Protein AF-A0A1Z1WN43-F1 (afdb_monomer_lite)

Radius of gyration: 13.74 Å; chains: 1; bounding box: 23×36×41 Å

Secondary structure (DSSP, 8-state):
--PPPEEEEEEEE-HHHHHHHHHHHHHHHHH--SHHHHHHHHHHHHHHHHHHHT-EEETTEEEEEEEEEHHHHHHHHHHHHHHHTTS-HHHHHHHHHHHHHHHHT-EE----

Foldseek 3Di:
DDDFWKKKQKFWAAPVLLVLLLVLLVVVLVVDDDPVSNVLSVLQNVQSVVQVVVWDDDPNTIIGIGIGGPVSLVVSLVSSLVSLVVDDPVSSVRSNVRSVVSVVPMDTDDDD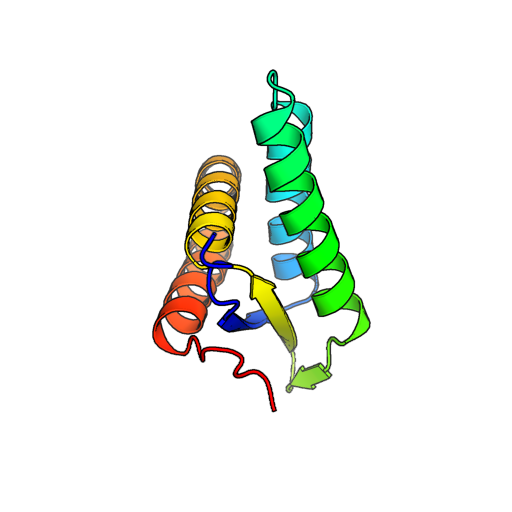

pLDDT: mean 89.15, std 9.6, range [42.22, 96.38]

Structure (mmCIF, N/CA/C/O backbone):
data_AF-A0A1Z1WN43-F1
#
_entry.id   AF-A0A1Z1WN43-F1
#
loop_
_atom_site.group_PDB
_atom_site.id
_atom_site.type_symbol
_atom_site.label_atom_id
_atom_site.label_alt_id
_atom_site.label_comp_id
_atom_site.label_asym_id
_atom_site.label_entity_id
_atom_site.label_seq_id
_atom_site.pdbx_PDB_ins_code
_atom_site.Cartn_x
_atom_site.Cartn_y
_atom_site.Cartn_z
_atom_site.occupancy
_atom_site.B_iso_or_equiv
_atom_site.auth_seq_id
_atom_site.auth_comp_id
_atom_site.auth_asym_id
_atom_site.auth_atom_id
_atom_site.pdbx_PDB_model_num
ATOM 1 N N . MET A 1 1 ? 14.181 2.966 -24.833 1.00 42.22 1 MET A N 1
ATOM 2 C CA . MET A 1 1 ? 13.367 3.334 -23.657 1.00 42.22 1 MET A CA 1
ATOM 3 C C . MET A 1 1 ? 13.369 2.120 -22.752 1.00 42.22 1 MET A C 1
ATOM 5 O O . MET A 1 1 ? 12.883 1.090 -23.187 1.00 42.22 1 MET A O 1
ATOM 9 N N . THR A 1 2 ? 14.018 2.183 -21.593 1.00 49.53 2 THR A N 1
ATOM 10 C CA . THR A 1 2 ? 14.089 1.041 -20.669 1.00 49.53 2 THR A CA 1
ATOM 11 C C . THR A 1 2 ? 12.805 1.033 -19.846 1.00 49.53 2 THR A C 1
ATOM 13 O O . THR A 1 2 ? 12.568 1.982 -19.100 1.00 49.53 2 THR A O 1
ATOM 16 N N . THR A 1 3 ? 11.949 0.027 -20.026 1.00 65.19 3 THR A N 1
ATOM 17 C CA . THR A 1 3 ? 10.799 -0.204 -19.141 1.00 65.19 3 THR A CA 1
ATOM 18 C C . THR A 1 3 ? 11.344 -0.403 -17.729 1.00 65.19 3 THR A C 1
ATOM 20 O O . THR A 1 3 ? 12.273 -1.189 -17.537 1.00 65.19 3 THR A O 1
ATOM 23 N N . ALA A 1 4 ? 10.858 0.367 -16.756 1.00 75.00 4 ALA A N 1
ATOM 24 C CA . ALA A 1 4 ? 11.282 0.184 -15.374 1.00 75.00 4 ALA A CA 1
ATOM 25 C C . ALA A 1 4 ? 10.825 -1.201 -14.893 1.00 75.00 4 ALA A C 1
ATOM 27 O O . ALA A 1 4 ? 9.702 -1.613 -15.178 1.00 75.00 4 ALA A O 1
ATOM 28 N N . ALA A 1 5 ? 11.706 -1.919 -14.196 1.00 85.50 5 ALA A N 1
ATOM 29 C CA . ALA A 1 5 ? 11.396 -3.251 -13.694 1.00 85.50 5 ALA A CA 1
ATOM 30 C C . ALA A 1 5 ? 10.240 -3.186 -12.685 1.00 85.50 5 ALA A C 1
ATOM 32 O O . ALA A 1 5 ? 10.220 -2.330 -11.793 1.00 85.50 5 ALA A O 1
ATOM 33 N N . VAL A 1 6 ? 9.279 -4.096 -12.832 1.00 91.50 6 VAL A N 1
ATOM 34 C CA . VAL A 1 6 ? 8.185 -4.284 -11.876 1.00 91.50 6 VAL A CA 1
ATOM 35 C C . VAL A 1 6 ? 8.662 -5.234 -10.786 1.00 91.50 6 VAL A C 1
ATOM 37 O O . VAL A 1 6 ? 9.318 -6.232 -11.066 1.00 91.50 6 VAL A O 1
ATOM 40 N N . HIS A 1 7 ? 8.326 -4.934 -9.539 1.00 93.44 7 HIS A N 1
ATOM 41 C CA . HIS A 1 7 ? 8.621 -5.764 -8.379 1.00 93.44 7 HIS A CA 1
ATOM 42 C C . HIS A 1 7 ? 7.326 -6.246 -7.727 1.00 93.44 7 HIS A C 1
ATOM 44 O O . HIS A 1 7 ? 6.283 -5.592 -7.814 1.00 93.44 7 HIS A O 1
ATOM 50 N N . ARG A 1 8 ? 7.418 -7.395 -7.059 1.00 94.44 8 ARG A N 1
ATOM 51 C CA . ARG A 1 8 ? 6.383 -7.979 -6.207 1.00 94.44 8 ARG A CA 1
ATOM 52 C C . ARG A 1 8 ? 6.660 -7.558 -4.771 1.00 94.44 8 ARG A C 1
ATOM 54 O O . ARG A 1 8 ? 7.740 -7.850 -4.262 1.00 94.44 8 ARG A O 1
ATOM 61 N N . TYR A 1 9 ? 5.689 -6.916 -4.137 1.00 95.62 9 TYR A N 1
ATOM 62 C CA . TYR A 1 9 ? 5.744 -6.487 -2.742 1.00 95.62 9 TYR A CA 1
ATOM 63 C C . TYR A 1 9 ? 4.666 -7.244 -1.952 1.00 95.62 9 TYR A C 1
ATOM 65 O O . TYR A 1 9 ? 3.498 -6.848 -2.011 1.00 95.62 9 TYR A O 1
ATOM 73 N N . PRO A 1 10 ? 5.011 -8.359 -1.282 1.00 95.31 10 PRO A N 1
ATOM 74 C CA . PRO A 1 10 ? 4.067 -9.080 -0.437 1.00 95.31 10 PRO A CA 1
ATOM 75 C C . PRO A 1 10 ? 3.805 -8.289 0.850 1.00 95.31 10 PRO A C 1
ATOM 77 O O . PRO A 1 10 ? 4.743 -7.871 1.521 1.00 95.31 10 PRO A O 1
ATOM 80 N N . MET A 1 11 ? 2.536 -8.087 1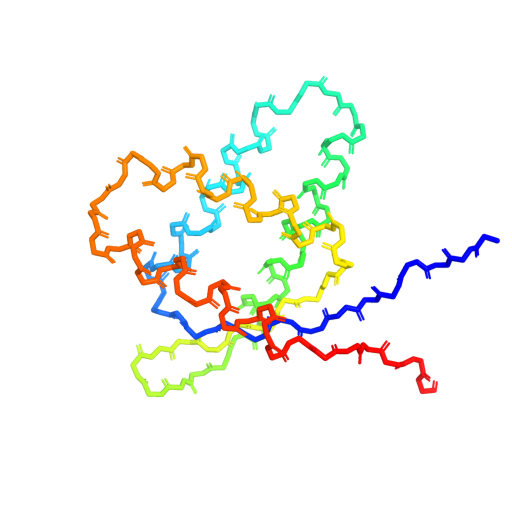.187 1.00 94.94 11 MET A N 1
ATOM 81 C CA . MET A 1 11 ? 2.087 -7.437 2.417 1.00 94.94 11 MET A CA 1
ATOM 82 C C . MET A 1 11 ? 1.107 -8.345 3.148 1.00 94.94 11 MET A C 1
ATOM 84 O O . MET A 1 11 ? 0.177 -8.853 2.522 1.00 94.94 11 MET A O 1
ATOM 88 N N . PHE A 1 12 ? 1.287 -8.499 4.456 1.00 95.06 12 PHE A N 1
ATOM 89 C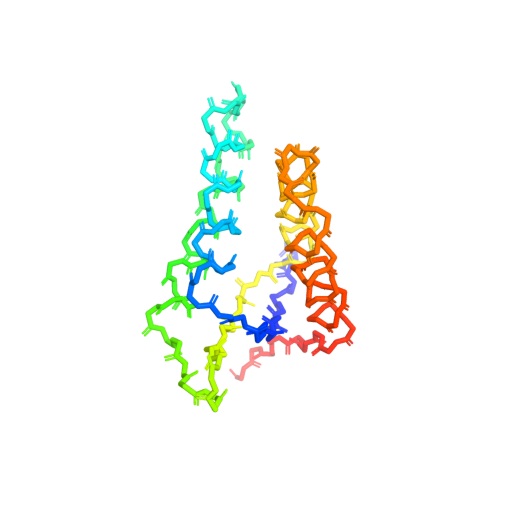 CA . PHE A 1 12 ? 0.393 -9.269 5.313 1.00 95.06 12 PHE A CA 1
ATOM 90 C C . PHE A 1 12 ? -0.353 -8.274 6.188 1.00 95.06 12 PHE A C 1
ATOM 92 O O . PHE A 1 12 ? 0.243 -7.572 6.997 1.00 95.06 12 PHE A O 1
ATOM 99 N N . LEU A 1 13 ? -1.642 -8.090 5.914 1.00 94.75 13 LEU A N 1
ATOM 100 C CA . LEU A 1 13 ? -2.455 -7.112 6.626 1.00 94.75 13 LEU A CA 1
ATOM 101 C C . LEU A 1 13 ? -3.841 -7.681 6.899 1.00 94.75 13 LEU A C 1
ATOM 103 O O . LEU A 1 13 ? -4.467 -8.290 6.030 1.00 94.75 13 LEU A O 1
ATOM 107 N N . ALA A 1 14 ? -4.379 -7.374 8.075 1.00 94.81 14 ALA A N 1
ATOM 108 C CA . ALA A 1 14 ? -5.812 -7.486 8.312 1.00 94.81 14 ALA A CA 1
ATOM 109 C C . ALA A 1 14 ? -6.602 -6.617 7.311 1.00 94.81 14 ALA A C 1
ATOM 111 O O . ALA A 1 14 ? -6.146 -5.546 6.894 1.00 94.81 14 ALA A O 1
ATOM 112 N N . GLU A 1 15 ? -7.823 -7.035 6.969 1.00 93.12 15 GLU A N 1
ATOM 113 C CA . GLU A 1 15 ? -8.707 -6.298 6.049 1.00 93.12 15 GLU A CA 1
ATOM 114 C C . GLU A 1 15 ? -8.909 -4.828 6.453 1.00 93.12 15 GLU A C 1
ATOM 116 O O . GLU A 1 15 ? -8.938 -3.945 5.594 1.00 93.12 15 GLU A O 1
ATOM 121 N N . GLU A 1 16 ? -8.996 -4.541 7.757 1.00 93.00 16 GLU A N 1
ATOM 122 C CA . GLU A 1 16 ? -9.120 -3.170 8.268 1.00 93.00 16 GLU A CA 1
ATOM 123 C C . GLU A 1 16 ? -7.877 -2.325 7.947 1.00 93.00 16 GLU A C 1
ATOM 125 O O . GLU A 1 16 ? -7.991 -1.209 7.430 1.00 93.00 16 GLU A O 1
ATOM 130 N N . ASP A 1 17 ? -6.685 -2.860 8.217 1.00 93.25 17 ASP A N 1
ATOM 131 C CA . ASP A 1 17 ? -5.425 -2.155 7.984 1.00 93.25 17 ASP A CA 1
ATOM 132 C C . ASP A 1 17 ? -5.188 -1.966 6.468 1.00 93.25 17 ASP A C 1
ATOM 134 O O . ASP A 1 17 ? -4.732 -0.901 6.035 1.00 93.25 17 ASP A O 1
ATOM 138 N N . TRP A 1 18 ? -5.610 -2.931 5.640 1.00 94.12 18 TRP A N 1
ATOM 139 C CA . TRP A 1 18 ? -5.635 -2.803 4.179 1.00 94.12 18 TRP A CA 1
ATOM 140 C C . TRP A 1 18 ? -6.602 -1.717 3.688 1.00 94.12 18 TRP A C 1
ATOM 142 O O . TRP A 1 18 ? -6.254 -0.908 2.820 1.00 94.12 18 TRP A O 1
ATOM 152 N N . ALA A 1 19 ? -7.807 -1.639 4.257 1.00 92.75 19 ALA A N 1
ATOM 153 C CA . ALA A 1 19 ? -8.773 -0.600 3.912 1.00 92.75 19 ALA A CA 1
ATOM 154 C C . ALA A 1 19 ? -8.221 0.802 4.223 1.00 92.75 19 ALA A C 1
ATOM 156 O O . ALA A 1 19 ? -8.321 1.708 3.389 1.00 92.75 19 ALA A O 1
ATOM 157 N N . VAL A 1 20 ? -7.565 0.972 5.377 1.00 91.75 20 VAL A N 1
ATOM 158 C CA . VAL A 1 20 ? -6.886 2.225 5.751 1.00 91.75 20 VAL A CA 1
ATOM 159 C C . VAL A 1 20 ? -5.759 2.559 4.773 1.00 91.75 20 VAL A C 1
ATOM 161 O O . VAL A 1 20 ? -5.624 3.713 4.347 1.00 91.75 20 VAL A O 1
ATOM 164 N N . PHE A 1 21 ? -4.969 1.559 4.382 1.00 92.06 21 PHE A N 1
ATOM 165 C CA . PHE A 1 21 ? -3.891 1.708 3.411 1.00 92.06 21 PHE A CA 1
ATOM 166 C C . PHE A 1 21 ? -4.408 2.196 2.045 1.00 92.06 21 PHE A C 1
ATOM 168 O O . PHE A 1 21 ? -3.896 3.179 1.501 1.00 92.06 21 PHE A O 1
ATOM 175 N N . ARG A 1 22 ? -5.491 1.601 1.526 1.00 93.56 22 ARG A N 1
ATOM 176 C CA . ARG A 1 22 ? -6.136 2.039 0.275 1.00 93.56 22 ARG A CA 1
ATOM 177 C C . ARG A 1 22 ? -6.762 3.427 0.380 1.00 93.56 22 ARG A C 1
ATOM 179 O O . ARG A 1 22 ? -6.615 4.247 -0.530 1.00 93.56 22 ARG A O 1
ATOM 186 N N . GLU A 1 23 ? -7.429 3.728 1.494 1.00 91.94 23 GLU A N 1
ATOM 187 C CA . GLU A 1 23 ? -8.032 5.044 1.727 1.00 91.94 23 GLU A CA 1
ATOM 188 C C . GLU A 1 23 ? -6.972 6.153 1.669 1.00 91.94 23 GLU A C 1
ATOM 190 O O . GLU A 1 23 ? -7.212 7.236 1.118 1.00 91.94 23 GLU A O 1
ATOM 195 N N . ALA A 1 24 ? -5.772 5.878 2.186 1.00 90.19 24 ALA A N 1
ATOM 196 C CA . ALA A 1 24 ? -4.680 6.833 2.171 1.00 90.19 24 ALA A CA 1
ATOM 197 C C . ALA A 1 24 ? -4.255 7.225 0.744 1.00 90.19 24 ALA A C 1
ATOM 199 O O . ALA A 1 24 ? -4.072 8.416 0.454 1.00 90.19 24 ALA A O 1
ATOM 200 N N . VAL A 1 25 ? -4.176 6.244 -0.159 1.00 90.81 25 VAL A N 1
ATOM 201 C CA . VAL A 1 25 ? -3.867 6.454 -1.581 1.00 90.81 25 VAL A CA 1
ATOM 202 C C . VAL A 1 25 ? -4.997 7.205 -2.281 1.00 90.81 25 VAL A C 1
ATOM 204 O O . VAL A 1 25 ? -4.744 8.219 -2.937 1.00 90.81 25 VAL A O 1
ATOM 207 N N . ALA A 1 26 ? -6.255 6.818 -2.055 1.00 90.81 26 ALA A N 1
ATOM 208 C CA . ALA A 1 26 ? -7.414 7.522 -2.610 1.00 90.81 26 ALA A CA 1
ATOM 209 C C . ALA A 1 26 ? -7.478 8.994 -2.154 1.00 90.81 26 ALA A C 1
ATOM 211 O O . ALA A 1 26 ? -7.871 9.895 -2.903 1.00 90.81 26 ALA A O 1
ATOM 212 N N . ALA A 1 27 ? -7.071 9.280 -0.917 1.00 90.19 27 ALA A N 1
ATOM 213 C CA . ALA A 1 27 ? -6.987 10.641 -0.409 1.00 90.19 27 ALA A CA 1
ATOM 214 C C . ALA A 1 27 ? -5.805 11.431 -1.009 1.00 90.19 27 ALA A C 1
ATOM 216 O O . ALA A 1 27 ? -5.895 12.657 -1.123 1.00 90.19 27 ALA A O 1
ATOM 217 N N . ALA A 1 28 ? -4.714 10.768 -1.408 1.00 87.81 28 ALA A N 1
ATOM 218 C CA . ALA A 1 28 ? -3.638 11.390 -2.179 1.00 87.81 28 ALA A CA 1
ATOM 219 C C . ALA A 1 28 ? -4.079 11.695 -3.620 1.00 87.81 28 ALA A C 1
ATOM 221 O O . ALA A 1 28 ? -3.832 12.805 -4.096 1.00 87.81 28 ALA A O 1
ATOM 222 N N . TYR A 1 29 ? -4.821 10.783 -4.258 1.00 87.50 29 TYR A N 1
ATOM 223 C CA . TYR A 1 29 ? -5.415 10.983 -5.585 1.00 87.50 29 TYR A CA 1
ATOM 224 C C . TYR A 1 29 ? -6.293 12.232 -5.637 1.00 87.50 29 TYR A C 1
ATOM 226 O O . TYR A 1 29 ? -6.081 13.121 -6.461 1.00 87.50 29 TYR A O 1
ATOM 234 N N . ARG A 1 30 ? -7.200 12.384 -4.664 1.00 87.75 30 ARG A N 1
ATOM 235 C CA . ARG A 1 30 ? -8.069 13.569 -4.546 1.00 87.75 30 ARG A CA 1
ATOM 236 C C . ARG A 1 30 ? -7.302 14.891 -4.423 1.00 87.75 30 ARG A C 1
ATOM 238 O O . ARG A 1 30 ? -7.838 15.942 -4.764 1.00 87.75 30 ARG A O 1
ATOM 245 N N . ARG A 1 31 ? -6.059 14.867 -3.930 1.00 86.62 31 ARG A N 1
ATOM 246 C CA . ARG A 1 31 ? -5.202 16.059 -3.787 1.00 86.62 31 ARG A CA 1
ATOM 247 C C . ARG A 1 31 ? -4.271 16.281 -4.982 1.00 86.62 31 ARG A C 1
ATOM 249 O O . ARG A 1 31 ? -3.635 17.334 -5.045 1.00 86.62 31 ARG A O 1
ATOM 256 N N . ALA A 1 32 ? -4.179 15.334 -5.914 1.00 88.12 32 ALA A N 1
ATOM 257 C CA . ALA A 1 32 ? -3.312 15.431 -7.078 1.00 88.12 32 ALA A CA 1
ATOM 258 C C . ALA A 1 32 ? -3.804 16.520 -8.048 1.00 88.12 32 ALA A C 1
ATOM 260 O O . ALA A 1 32 ? -4.920 16.472 -8.578 1.00 88.12 32 ALA A O 1
ATOM 261 N N . ARG A 1 33 ? -2.948 17.524 -8.277 1.00 88.38 33 ARG A N 1
ATOM 262 C CA . ARG A 1 33 ? -3.258 18.696 -9.115 1.00 88.38 33 ARG A CA 1
ATOM 263 C C . ARG A 1 33 ? -2.742 18.589 -10.547 1.00 88.38 33 ARG A C 1
ATOM 265 O O . ARG A 1 33 ? -3.255 19.283 -11.413 1.00 88.38 33 ARG A O 1
ATOM 272 N N . SER A 1 34 ? -1.738 17.753 -10.792 1.00 91.69 34 SER A N 1
ATOM 273 C CA . SER A 1 34 ? -1.123 17.583 -12.107 1.00 91.69 34 SER A CA 1
ATOM 274 C C . SER A 1 34 ? -1.511 16.237 -12.718 1.00 91.69 34 SER A C 1
ATOM 276 O O . SER A 1 34 ? -1.650 15.241 -12.004 1.00 91.69 34 SER A O 1
ATOM 278 N N . GLN A 1 35 ? -1.652 16.208 -14.046 1.00 87.81 35 GLN A N 1
ATOM 279 C CA . GLN A 1 35 ? -1.978 14.986 -14.783 1.00 87.81 35 GLN A CA 1
ATOM 280 C C . GLN A 1 35 ? -0.958 13.857 -14.543 1.00 87.81 35 GLN A C 1
ATOM 282 O O . GLN A 1 35 ? -1.385 12.773 -14.163 1.00 87.81 35 GLN A O 1
ATOM 287 N N . PRO A 1 36 ? 0.371 14.098 -14.576 1.00 87.50 36 PRO A N 1
ATOM 288 C CA . PRO A 1 36 ? 1.346 13.031 -14.332 1.00 87.50 36 PRO A CA 1
ATOM 289 C C . PRO A 1 36 ? 1.251 12.412 -12.932 1.00 87.50 36 PRO A C 1
ATOM 291 O O . PRO A 1 36 ? 1.546 11.234 -12.745 1.00 87.50 36 PRO A O 1
ATOM 294 N N . THR A 1 37 ? 0.858 13.197 -11.922 1.00 87.75 37 THR A N 1
ATOM 295 C CA . THR A 1 37 ? 0.652 12.673 -10.566 1.00 87.75 37 THR A CA 1
ATOM 296 C C . THR A 1 37 ? -0.623 11.842 -10.482 1.00 87.75 37 THR A C 1
ATOM 298 O O . THR A 1 37 ? -0.620 10.833 -9.783 1.00 87.75 37 THR A O 1
ATOM 301 N N . ARG A 1 38 ? -1.685 12.226 -11.201 1.00 89.25 38 ARG A N 1
ATOM 302 C CA . ARG A 1 38 ? -2.908 11.419 -11.304 1.00 89.25 38 ARG A CA 1
ATOM 303 C C . ARG A 1 38 ? -2.628 10.092 -11.994 1.00 89.25 38 ARG A C 1
ATOM 305 O O . ARG A 1 38 ? -2.895 9.069 -11.388 1.00 89.25 38 ARG A O 1
ATOM 312 N N . ASP A 1 39 ? -1.959 10.104 -13.145 1.00 89.81 39 ASP A N 1
ATOM 313 C CA . ASP A 1 39 ? -1.617 8.881 -13.886 1.00 89.81 39 ASP A CA 1
ATOM 314 C C . ASP A 1 39 ? -0.729 7.928 -13.063 1.00 89.81 39 ASP A C 1
ATOM 316 O O . ASP A 1 39 ? -0.840 6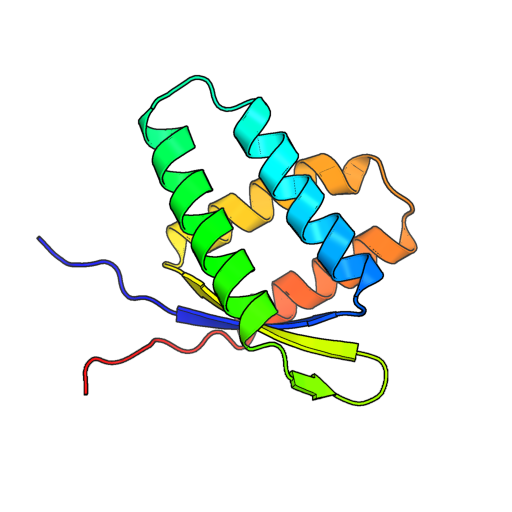.706 -13.146 1.00 89.81 39 ASP A O 1
ATOM 320 N N . ALA A 1 40 ? 0.186 8.473 -12.252 1.00 88.50 40 ALA A N 1
ATOM 321 C CA . ALA A 1 40 ? 0.995 7.668 -11.338 1.00 88.50 40 ALA A CA 1
ATOM 322 C C . ALA A 1 40 ? 0.152 7.035 -10.220 1.00 88.50 40 ALA A C 1
ATOM 324 O O . ALA A 1 40 ? 0.374 5.879 -9.873 1.00 88.50 40 ALA A O 1
ATOM 325 N N . LEU A 1 41 ? -0.802 7.780 -9.658 1.00 90.31 41 LEU A N 1
ATOM 326 C CA . LEU A 1 41 ? -1.677 7.290 -8.595 1.00 90.31 41 LEU A CA 1
ATOM 327 C C . LEU A 1 41 ? -2.759 6.337 -9.121 1.00 90.31 41 LEU A C 1
ATOM 329 O O . LEU A 1 41 ? -3.099 5.405 -8.406 1.00 90.31 41 LEU A O 1
ATOM 333 N N . ASP A 1 42 ? -3.227 6.502 -10.360 1.00 91.25 42 ASP A N 1
ATOM 334 C CA . ASP A 1 42 ? -4.135 5.556 -11.022 1.00 91.25 42 ASP A CA 1
ATOM 335 C C . ASP A 1 42 ? -3.456 4.197 -11.221 1.00 91.25 42 ASP A C 1
ATOM 337 O O . ASP A 1 42 ? -4.041 3.163 -10.913 1.00 91.25 42 ASP A O 1
ATOM 341 N N . ARG A 1 43 ? -2.187 4.179 -11.654 1.00 91.25 43 ARG A N 1
ATOM 342 C CA . ARG A 1 43 ? -1.404 2.931 -11.739 1.00 91.25 43 ARG A CA 1
ATOM 343 C C . ARG A 1 43 ? -1.243 2.254 -10.379 1.00 91.25 43 ARG A C 1
ATOM 345 O O . ARG A 1 43 ? -1.329 1.034 -10.284 1.00 91.25 43 ARG A O 1
ATOM 352 N N . ILE A 1 44 ? -1.029 3.045 -9.329 1.00 94.00 44 ILE A N 1
ATOM 353 C CA . ILE A 1 44 ? -0.969 2.536 -7.957 1.00 94.00 44 ILE A CA 1
ATOM 354 C C . ILE A 1 44 ? -2.325 1.944 -7.552 1.00 94.00 44 ILE A C 1
ATOM 356 O O . ILE A 1 44 ? -2.363 0.817 -7.075 1.00 94.00 44 ILE A O 1
ATOM 360 N N . ASP A 1 45 ? -3.435 2.653 -7.764 1.00 93.38 45 ASP A N 1
ATOM 361 C CA . ASP A 1 45 ? -4.771 2.171 -7.392 1.00 93.38 45 ASP A CA 1
ATOM 362 C C . ASP A 1 45 ? -5.178 0.898 -8.153 1.00 93.38 45 ASP A C 1
ATOM 364 O O . ASP A 1 45 ? -5.748 -0.023 -7.563 1.00 93.38 45 ASP A O 1
ATOM 368 N N . GLN A 1 46 ? -4.807 0.792 -9.432 1.00 93.12 46 GLN A N 1
ATOM 369 C CA . GLN A 1 46 ? -4.968 -0.434 -10.216 1.00 93.12 46 GLN A CA 1
ATOM 370 C C . GLN A 1 46 ? -4.180 -1.600 -9.608 1.00 93.12 46 GLN A C 1
ATOM 372 O O . GLN A 1 46 ? -4.744 -2.678 -9.426 1.00 93.12 46 GLN A O 1
ATOM 377 N N . ALA A 1 47 ? -2.915 -1.385 -9.230 1.00 94.50 47 ALA A N 1
ATOM 378 C CA . ALA A 1 47 ? -2.099 -2.418 -8.589 1.00 94.50 47 ALA A CA 1
ATOM 379 C C . ALA A 1 47 ? -2.675 -2.862 -7.234 1.00 94.50 47 ALA A C 1
ATOM 381 O O . ALA A 1 47 ? -2.666 -4.051 -6.926 1.00 94.50 47 ALA A O 1
ATOM 382 N N . LEU A 1 48 ? -3.221 -1.931 -6.443 1.00 95.06 48 LEU A N 1
ATOM 383 C CA . LEU A 1 48 ? -3.901 -2.255 -5.184 1.00 95.06 48 LEU A CA 1
ATOM 384 C C . LEU A 1 48 ? -5.206 -3.012 -5.409 1.00 95.06 48 LEU A C 1
ATOM 386 O O . LEU A 1 48 ? -5.529 -3.924 -4.656 1.00 95.06 48 LEU A O 1
ATOM 390 N N . THR A 1 49 ? -5.963 -2.649 -6.440 1.00 94.69 49 THR A N 1
ATOM 391 C CA . THR A 1 49 ? -7.196 -3.358 -6.792 1.00 94.69 49 THR A CA 1
ATOM 392 C C . THR A 1 49 ? -6.895 -4.785 -7.247 1.00 94.69 49 THR A C 1
ATOM 394 O O . THR A 1 49 ? -7.579 -5.701 -6.803 1.00 94.69 49 THR A O 1
ATOM 397 N N . GLY A 1 50 ? -5.843 -4.984 -8.049 1.00 94.50 50 GLY A N 1
ATOM 398 C CA . GLY A 1 50 ? -5.359 -6.318 -8.417 1.00 94.50 50 GLY A CA 1
ATOM 399 C C . GLY A 1 50 ? -4.923 -7.128 -7.196 1.00 94.50 50 GLY A C 1
ATOM 400 O O . GLY A 1 50 ? -5.438 -8.214 -6.969 1.00 94.50 50 GLY A O 1
ATOM 401 N N . ALA A 1 51 ? -4.079 -6.552 -6.334 1.00 95.25 51 ALA A N 1
ATOM 402 C CA . ALA A 1 51 ? -3.620 -7.216 -5.113 1.00 95.25 51 ALA A CA 1
ATOM 403 C C . ALA A 1 51 ? -4.770 -7.627 -4.176 1.00 95.25 51 ALA A C 1
ATOM 405 O O . ALA A 1 51 ? -4.669 -8.645 -3.504 1.00 95.25 51 ALA A O 1
ATOM 406 N N . ALA A 1 52 ? -5.853 -6.843 -4.125 1.00 94.69 52 ALA A N 1
ATOM 407 C CA . ALA A 1 52 ? -7.044 -7.171 -3.344 1.00 94.69 52 ALA A CA 1
ATOM 408 C C . ALA A 1 52 ? -7.900 -8.276 -3.986 1.00 94.69 52 ALA A C 1
ATOM 410 O O . ALA A 1 52 ? -8.520 -9.050 -3.266 1.00 94.69 52 ALA A O 1
ATOM 411 N N . ALA A 1 53 ? -7.961 -8.334 -5.320 1.00 94.00 53 ALA A N 1
ATOM 412 C CA . ALA A 1 53 ? -8.686 -9.381 -6.039 1.00 94.00 53 ALA A CA 1
ATOM 413 C C . ALA A 1 53 ? -7.991 -10.747 -5.919 1.00 94.00 53 ALA A C 1
ATOM 415 O O . ALA A 1 53 ? -8.671 -11.765 -5.826 1.00 94.00 53 ALA A O 1
ATOM 416 N N . ASP A 1 54 ? -6.658 -10.738 -5.867 1.00 93.62 54 ASP A N 1
ATOM 417 C CA . ASP A 1 54 ? -5.810 -11.925 -5.727 1.00 93.62 54 ASP A CA 1
ATOM 418 C C . ASP A 1 54 ? -5.396 -12.196 -4.266 1.00 93.62 54 ASP A C 1
ATOM 420 O O . ASP A 1 54 ? -4.449 -12.942 -4.021 1.00 93.62 54 ASP A O 1
ATOM 424 N N . ALA A 1 55 ? -6.050 -11.558 -3.288 1.00 94.38 55 ALA A N 1
ATOM 425 C CA . ALA A 1 55 ? -5.675 -11.686 -1.884 1.00 94.38 55 ALA A CA 1
ATOM 426 C C . ALA A 1 55 ? -5.911 -13.115 -1.373 1.00 94.38 55 ALA A C 1
ATOM 428 O O . ALA A 1 55 ? -6.999 -13.677 -1.524 1.00 94.38 55 ALA A O 1
ATOM 429 N N . GLU A 1 56 ? -4.897 -13.686 -0.728 1.00 93.06 56 GLU A N 1
ATOM 430 C CA . GLU A 1 56 ? -4.948 -15.039 -0.173 1.00 93.06 56 GLU A CA 1
ATOM 431 C C . GLU A 1 56 ? -5.046 -14.978 1.358 1.00 93.06 56 GLU A C 1
ATOM 433 O O . GLU A 1 56 ? -4.343 -14.175 1.973 1.00 93.06 56 GLU A O 1
ATOM 438 N N . PRO A 1 57 ? -5.883 -15.805 2.007 1.00 93.12 57 PRO A N 1
ATOM 439 C CA . PRO A 1 57 ? -5.917 -15.871 3.463 1.00 93.12 57 PRO A CA 1
ATOM 440 C C . PRO A 1 57 ? -4.625 -16.469 4.032 1.00 93.12 57 PRO A C 1
ATOM 442 O O . PRO A 1 57 ? -4.173 -17.518 3.573 1.00 93.12 57 PRO A O 1
ATOM 445 N N . ASP A 1 58 ? -4.077 -15.828 5.064 1.00 89.69 58 ASP A N 1
ATOM 446 C CA . ASP A 1 58 ? -2.899 -16.265 5.818 1.00 89.69 58 ASP A CA 1
ATOM 447 C C . ASP A 1 58 ? -3.171 -16.117 7.326 1.00 89.69 58 ASP A C 1
ATOM 449 O O . ASP A 1 58 ? -2.922 -15.086 7.950 1.00 89.69 58 ASP A O 1
ATOM 453 N N . GLY A 1 59 ? -3.774 -17.151 7.918 1.00 90.06 59 GLY A N 1
ATOM 454 C CA . GLY A 1 59 ? -4.217 -17.109 9.314 1.00 90.06 59 GLY A CA 1
ATOM 455 C C . GLY A 1 59 ? -5.333 -16.082 9.536 1.00 90.06 59 GLY A C 1
ATOM 456 O O . GLY A 1 59 ? -6.406 -16.204 8.947 1.00 90.06 59 GLY A O 1
ATOM 457 N N . ASP A 1 60 ? -5.077 -15.100 10.403 1.00 87.12 60 ASP A N 1
ATOM 458 C CA . ASP A 1 60 ? -5.999 -13.994 10.709 1.00 87.12 60 ASP A CA 1
ATOM 459 C C . ASP A 1 60 ? -5.819 -12.784 9.764 1.00 87.12 60 ASP A C 1
ATOM 461 O O . ASP A 1 60 ? -6.543 -11.791 9.870 1.00 87.12 60 ASP A O 1
ATOM 465 N N . GLU A 1 61 ? -4.851 -12.845 8.846 1.00 92.94 61 GLU A N 1
ATOM 466 C CA . GLU A 1 61 ? -4.511 -11.773 7.912 1.00 92.94 61 GLU A CA 1
ATOM 467 C C . GLU A 1 61 ? -4.755 -12.192 6.459 1.00 92.94 61 GLU A C 1
ATOM 469 O O . GLU A 1 61 ? -4.995 -13.359 6.139 1.00 92.94 61 GLU A O 1
ATOM 474 N N . LEU A 1 62 ? -4.709 -11.212 5.556 1.00 95.94 62 LEU A N 1
ATOM 475 C CA . LEU A 1 62 ? -4.703 -11.448 4.120 1.00 95.94 62 LEU A CA 1
ATOM 476 C C . LEU A 1 62 ? -3.335 -11.077 3.549 1.00 95.94 62 LEU A C 1
ATOM 478 O O . LEU A 1 62 ? -2.755 -10.034 3.869 1.00 95.94 62 LEU A O 1
ATOM 482 N N . ARG A 1 63 ? -2.841 -11.933 2.661 1.00 96.38 63 ARG A N 1
ATOM 483 C CA . ARG A 1 63 ? -1.642 -11.705 1.871 1.00 96.38 63 ARG A CA 1
ATOM 484 C C . ARG A 1 63 ? -2.013 -10.963 0.591 1.00 96.38 63 ARG A C 1
ATOM 486 O O . ARG A 1 63 ? -2.645 -11.521 -0.303 1.00 96.38 63 ARG A O 1
ATOM 493 N N . TYR A 1 64 ? -1.539 -9.730 0.473 1.00 95.88 64 TYR A N 1
ATOM 494 C CA . TYR A 1 64 ? -1.681 -8.886 -0.711 1.00 95.88 64 TYR A CA 1
ATOM 495 C C . TYR A 1 64 ? -0.348 -8.801 -1.449 1.00 95.88 64 TYR A C 1
ATOM 497 O O . TYR A 1 64 ? 0.660 -8.400 -0.871 1.00 95.88 64 TYR A O 1
ATOM 505 N N . VAL A 1 65 ? -0.319 -9.133 -2.740 1.00 95.94 65 VAL A N 1
ATOM 506 C CA . VAL A 1 65 ? 0.902 -9.011 -3.553 1.00 95.94 65 VAL A CA 1
ATOM 507 C C . VAL A 1 65 ? 0.770 -7.830 -4.505 1.00 95.94 65 VAL A C 1
ATOM 509 O O . VAL A 1 65 ? 0.079 -7.899 -5.519 1.00 95.94 65 VAL A O 1
ATOM 512 N N . ILE A 1 66 ? 1.451 -6.731 -4.184 1.00 95.62 66 ILE A N 1
ATOM 513 C CA . ILE A 1 66 ? 1.408 -5.507 -4.986 1.00 95.62 66 ILE A CA 1
ATOM 514 C C . ILE A 1 66 ? 2.479 -5.575 -6.078 1.00 95.62 66 ILE A C 1
ATOM 516 O O . ILE A 1 66 ? 3.658 -5.774 -5.786 1.00 95.62 66 ILE A O 1
ATOM 520 N N . HIS A 1 67 ? 2.075 -5.353 -7.328 1.00 95.06 67 HIS A N 1
ATOM 521 C CA . HIS A 1 67 ? 2.964 -5.321 -8.490 1.00 95.06 67 HIS A CA 1
ATOM 522 C C . HIS A 1 67 ? 3.199 -3.879 -8.941 1.00 95.06 67 HIS A C 1
ATOM 524 O O . HIS A 1 67 ? 2.323 -3.265 -9.548 1.00 95.06 67 HIS A O 1
ATOM 530 N N . LEU A 1 68 ? 4.367 -3.316 -8.628 1.00 94.25 68 LEU A N 1
ATOM 531 C CA . LEU A 1 68 ? 4.703 -1.929 -8.959 1.00 94.25 68 LEU A CA 1
ATOM 532 C C . LEU A 1 68 ? 6.182 -1.762 -9.304 1.00 94.25 68 LEU A C 1
ATOM 534 O O . LEU A 1 68 ? 7.039 -2.505 -8.841 1.00 94.25 68 LEU A O 1
ATOM 538 N N . GLU A 1 69 ? 6.493 -0.728 -10.079 1.00 93.75 69 GLU A N 1
ATOM 539 C CA . GLU A 1 69 ? 7.861 -0.213 -10.178 1.00 93.75 69 GLU A CA 1
ATOM 540 C C . GLU A 1 69 ? 8.306 0.353 -8.819 1.00 93.75 69 GLU A C 1
ATOM 542 O O . GLU A 1 69 ? 7.504 0.970 -8.107 1.00 93.75 69 GLU A O 1
ATOM 547 N N . GLU A 1 70 ? 9.598 0.272 -8.496 1.00 91.56 70 GLU A N 1
ATOM 548 C CA . GLU A 1 70 ? 10.143 0.796 -7.231 1.00 91.56 70 GLU A CA 1
ATOM 549 C C . GLU A 1 70 ? 9.789 2.280 -7.008 1.00 91.56 70 GLU A C 1
ATOM 551 O O . GLU A 1 70 ? 9.413 2.705 -5.912 1.00 91.56 70 GLU A O 1
ATOM 556 N N . ALA A 1 71 ? 9.837 3.086 -8.072 1.00 91.00 71 ALA A N 1
ATOM 557 C CA . ALA A 1 71 ? 9.488 4.502 -8.010 1.00 91.00 71 ALA A CA 1
ATOM 558 C C . ALA A 1 71 ? 7.984 4.746 -7.776 1.00 91.00 71 ALA A C 1
ATOM 560 O O . ALA A 1 71 ? 7.609 5.793 -7.239 1.00 91.00 71 ALA A O 1
ATOM 561 N N . ALA A 1 72 ? 7.111 3.831 -8.202 1.00 92.12 72 ALA A N 1
ATOM 562 C CA . ALA A 1 72 ? 5.679 3.898 -7.923 1.00 92.12 72 ALA A CA 1
ATOM 563 C C . ALA A 1 72 ? 5.386 3.430 -6.491 1.00 92.12 72 ALA A C 1
ATOM 565 O O . ALA A 1 72 ? 4.644 4.104 -5.777 1.00 92.12 72 ALA A O 1
ATOM 566 N N . PHE A 1 73 ? 6.054 2.368 -6.030 1.00 93.19 73 PHE A N 1
ATOM 567 C CA . PHE A 1 73 ? 5.955 1.899 -4.650 1.00 93.19 73 PHE A CA 1
ATOM 568 C C . PHE A 1 73 ? 6.386 2.983 -3.652 1.00 93.19 73 PHE A C 1
ATOM 570 O O . PHE A 1 73 ? 5.639 3.309 -2.736 1.00 93.19 73 PHE A O 1
ATOM 577 N N . LYS A 1 74 ? 7.521 3.659 -3.885 1.00 91.75 74 LYS A N 1
ATOM 578 C CA . LYS A 1 74 ? 7.966 4.798 -3.056 1.00 91.75 74 LYS A CA 1
ATOM 579 C C . LYS A 1 74 ? 6.915 5.911 -2.952 1.00 91.75 74 LYS A C 1
ATOM 581 O O . LYS A 1 74 ? 6.666 6.426 -1.866 1.00 91.75 74 LYS A O 1
ATOM 586 N N . ARG A 1 75 ? 6.246 6.250 -4.061 1.00 91.06 75 ARG A N 1
ATOM 587 C CA . ARG A 1 75 ? 5.158 7.248 -4.065 1.00 91.06 75 ARG A CA 1
ATOM 588 C C . ARG A 1 75 ? 3.940 6.788 -3.272 1.00 91.06 75 ARG A C 1
ATOM 590 O O . ARG A 1 75 ? 3.306 7.609 -2.611 1.00 91.06 75 ARG A O 1
ATOM 597 N N . LEU A 1 76 ? 3.612 5.501 -3.347 1.00 92.12 76 LEU A N 1
ATOM 598 C CA . LEU A 1 76 ? 2.567 4.900 -2.529 1.00 92.12 76 LEU A CA 1
ATOM 599 C C . LEU A 1 76 ? 2.914 5.016 -1.036 1.00 92.12 76 LEU A C 1
ATOM 601 O O . LEU A 1 76 ? 2.086 5.505 -0.270 1.00 92.12 76 LEU A O 1
ATOM 605 N N . VAL A 1 77 ? 4.142 4.681 -0.635 1.00 92.62 77 VAL A N 1
ATOM 606 C CA . VAL A 1 77 ? 4.593 4.817 0.761 1.00 92.62 77 VAL A CA 1
ATOM 607 C C . VAL A 1 77 ? 4.479 6.264 1.248 1.00 92.62 77 VAL A C 1
ATOM 609 O O . VAL A 1 77 ? 3.920 6.509 2.317 1.00 92.62 77 VAL A O 1
ATOM 612 N N . ASP A 1 78 ? 4.910 7.238 0.444 1.00 90.38 78 ASP A N 1
ATOM 613 C CA . ASP A 1 78 ? 4.786 8.663 0.778 1.00 90.38 78 ASP A CA 1
ATOM 614 C C . ASP A 1 78 ? 3.324 9.117 0.938 1.00 90.38 78 ASP A C 1
ATOM 616 O O . ASP A 1 78 ? 3.005 9.955 1.791 1.00 90.38 78 ASP A O 1
ATOM 620 N N . ALA A 1 79 ? 2.422 8.599 0.098 1.00 88.56 79 ALA A N 1
ATOM 621 C CA . ALA A 1 79 ? 0.993 8.884 0.184 1.00 88.56 79 ALA A CA 1
ATOM 622 C C . ALA A 1 79 ? 0.391 8.330 1.483 1.00 88.56 79 ALA A C 1
ATOM 624 O O . ALA A 1 79 ? -0.387 9.026 2.146 1.00 88.56 79 ALA A O 1
ATOM 625 N N . VAL A 1 80 ? 0.792 7.114 1.855 1.00 90.50 80 VAL A N 1
ATOM 626 C CA . VAL A 1 80 ? 0.340 6.412 3.056 1.00 90.50 80 VAL A CA 1
ATOM 627 C C . VAL A 1 80 ? 0.865 7.088 4.325 1.00 90.50 80 VAL A C 1
ATOM 629 O O . VAL A 1 80 ? 0.055 7.458 5.178 1.00 90.50 80 VAL A O 1
ATOM 632 N N . ASP A 1 81 ? 2.169 7.374 4.424 1.00 89.81 81 ASP A N 1
ATOM 633 C CA . ASP A 1 81 ? 2.785 8.020 5.600 1.00 89.81 81 ASP A CA 1
ATOM 634 C C . ASP A 1 81 ? 2.075 9.332 5.974 1.00 89.81 81 ASP A C 1
ATOM 636 O O . ASP A 1 81 ? 1.718 9.572 7.130 1.00 89.81 81 ASP A O 1
ATOM 640 N N . ARG A 1 82 ? 1.766 10.172 4.978 1.00 86.31 82 ARG A N 1
ATOM 641 C CA . ARG A 1 82 ? 1.081 11.458 5.201 1.00 86.31 82 ARG A CA 1
ATOM 642 C C . ARG A 1 82 ? -0.315 11.313 5.806 1.00 86.31 82 ARG A C 1
ATOM 644 O O . ARG A 1 82 ? -0.779 12.243 6.469 1.00 86.31 82 ARG A O 1
ATOM 651 N N . GLN A 1 83 ? -1.009 10.211 5.540 1.00 84.94 83 GLN A N 1
ATOM 652 C CA . GLN A 1 83 ? -2.370 9.974 6.034 1.00 84.94 83 GLN A CA 1
ATOM 653 C C . GLN A 1 83 ? -2.356 9.244 7.368 1.00 84.94 83 GLN A C 1
ATOM 655 O O . GLN A 1 83 ? -3.134 9.591 8.257 1.00 84.94 83 GLN A O 1
ATOM 660 N N . LEU A 1 84 ? -1.430 8.300 7.534 1.00 86.62 84 LEU A N 1
ATOM 661 C CA . LEU A 1 84 ? -1.230 7.561 8.773 1.00 86.62 84 LEU A CA 1
ATOM 662 C C . LEU A 1 84 ? -0.896 8.480 9.953 1.00 86.62 84 LEU A C 1
ATOM 664 O O . LEU A 1 84 ? -1.388 8.246 11.049 1.00 86.62 84 LEU A O 1
ATOM 668 N N . ARG A 1 85 ? -0.205 9.609 9.738 1.00 81.88 85 ARG A N 1
ATOM 669 C CA . ARG A 1 85 ? 0.031 10.635 10.783 1.00 81.88 85 ARG A CA 1
ATOM 670 C C . ARG A 1 85 ? -1.233 11.161 11.485 1.00 81.88 85 ARG A C 1
ATOM 672 O O . ARG A 1 85 ? -1.115 11.837 12.501 1.00 81.88 85 ARG A O 1
ATOM 679 N N . LYS A 1 86 ? -2.427 10.902 10.943 1.00 79.38 86 LYS A N 1
ATOM 680 C CA . LYS A 1 86 ? -3.723 11.300 11.517 1.00 79.38 86 LYS A CA 1
ATOM 681 C C . LYS A 1 86 ? -4.447 10.164 12.258 1.00 79.38 86 LYS A C 1
ATOM 683 O O . LYS A 1 86 ? -5.582 10.365 12.680 1.00 79.38 86 LYS A O 1
ATOM 688 N N . ARG A 1 87 ? -3.839 8.978 12.366 1.00 81.06 87 ARG A N 1
ATOM 689 C CA . ARG A 1 87 ? -4.431 7.744 12.915 1.00 81.06 87 ARG A CA 1
ATOM 690 C C . ARG A 1 87 ? -3.777 7.346 14.247 1.00 81.06 87 ARG A C 1
ATOM 692 O O . ARG A 1 87 ? -2.815 7.971 14.692 1.00 81.06 87 ARG A O 1
ATOM 699 N N . GLY A 1 88 ? -4.321 6.312 14.894 1.00 85.62 88 GLY A N 1
ATOM 700 C CA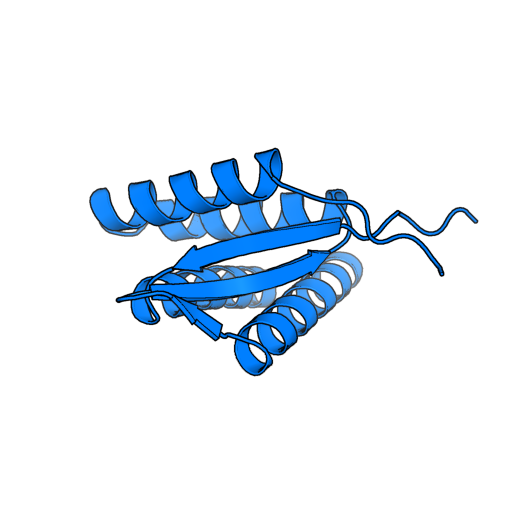 . GLY A 1 88 ? -3.801 5.771 16.154 1.00 85.62 88 GLY A CA 1
ATOM 701 C C . GLY A 1 88 ? -2.408 5.150 16.003 1.00 85.62 88 GLY A C 1
ATOM 702 O O . GLY A 1 88 ? -2.118 4.502 15.000 1.00 85.62 88 GLY A O 1
ATOM 703 N N . LYS A 1 89 ? -1.549 5.335 17.013 1.00 87.06 89 LYS A N 1
ATOM 704 C CA . LYS A 1 89 ? -0.117 4.981 16.970 1.00 87.06 89 LYS A CA 1
ATOM 705 C C . LYS A 1 89 ? 0.145 3.511 16.613 1.00 87.06 89 LYS A C 1
ATOM 707 O O . LYS A 1 89 ? 1.056 3.242 15.835 1.00 87.06 89 LYS A O 1
ATOM 712 N N . ASP A 1 90 ? -0.665 2.591 17.131 1.00 90.19 90 ASP A N 1
ATOM 713 C CA . ASP A 1 90 ? -0.451 1.150 16.948 1.00 90.19 90 ASP A CA 1
ATOM 714 C C . ASP A 1 90 ? -0.743 0.699 15.510 1.00 90.19 90 ASP A C 1
ATOM 716 O O . ASP A 1 90 ? 0.075 0.017 14.899 1.00 90.19 90 ASP A O 1
ATOM 720 N N . GLN A 1 91 ? -1.856 1.153 14.924 1.00 87.44 91 GLN A N 1
ATOM 721 C CA . GLN A 1 91 ? -2.203 0.873 13.523 1.00 87.44 91 GLN A CA 1
ATOM 722 C C . GLN A 1 91 ? -1.171 1.470 12.557 1.00 87.44 91 GLN A C 1
ATOM 724 O O . GLN A 1 91 ? -0.757 0.825 11.595 1.00 87.44 91 GLN A O 1
ATOM 729 N N . VAL A 1 92 ? -0.692 2.685 12.846 1.00 89.81 92 VAL A N 1
ATOM 730 C CA . VAL A 1 92 ? 0.380 3.321 12.067 1.00 89.81 92 VAL A CA 1
ATOM 731 C C . VAL A 1 92 ? 1.654 2.486 12.105 1.00 89.81 92 VAL A C 1
ATOM 733 O O . VAL A 1 92 ? 2.292 2.296 11.069 1.00 89.81 92 VAL A O 1
ATOM 736 N N . GLN A 1 93 ? 2.032 1.991 13.284 1.00 91.62 93 GLN A N 1
ATOM 737 C CA . GLN A 1 93 ? 3.227 1.174 13.447 1.00 91.62 93 GLN A CA 1
ATOM 738 C C . GLN A 1 93 ? 3.121 -0.148 12.682 1.00 91.62 93 GLN A C 1
ATOM 740 O O . GLN A 1 93 ? 4.081 -0.487 11.993 1.00 91.62 93 GLN A O 1
ATOM 745 N N . ARG A 1 94 ? 1.975 -0.845 12.748 1.00 92.06 94 ARG A N 1
ATOM 746 C CA . ARG A 1 94 ? 1.747 -2.099 12.007 1.00 92.06 94 ARG A CA 1
ATOM 747 C C . ARG A 1 94 ? 1.892 -1.901 1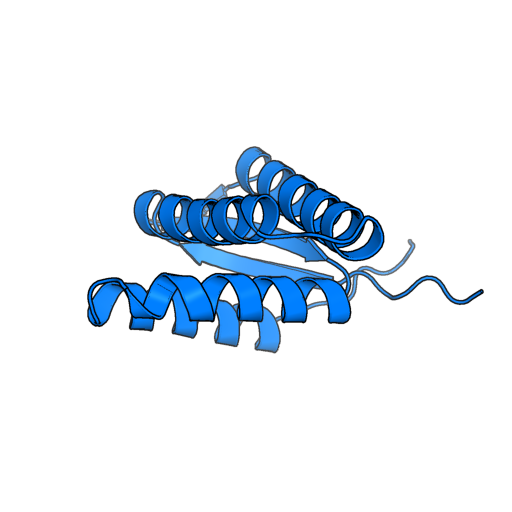0.502 1.00 92.06 94 ARG A C 1
ATOM 749 O O . ARG A 1 94 ? 2.800 -2.466 9.905 1.00 92.06 94 ARG A O 1
ATOM 756 N N . ILE A 1 95 ? 1.104 -0.997 9.916 1.00 93.12 95 ILE A N 1
ATOM 757 C CA . ILE A 1 95 ? 1.130 -0.742 8.466 1.00 93.12 95 ILE A CA 1
ATOM 758 C C . ILE A 1 95 ? 2.530 -0.299 8.010 1.00 93.12 95 ILE A C 1
ATOM 760 O O . ILE A 1 95 ? 3.029 -0.745 6.980 1.00 93.12 95 ILE A O 1
ATOM 764 N N . THR A 1 96 ? 3.202 0.559 8.784 1.00 92.19 96 THR A N 1
ATOM 765 C CA . THR A 1 96 ? 4.560 1.019 8.443 1.00 92.19 96 THR A CA 1
ATOM 766 C C . THR A 1 96 ? 5.591 -0.108 8.533 1.00 92.19 96 THR A C 1
ATOM 768 O O . THR A 1 96 ? 6.531 -0.129 7.739 1.00 92.19 96 THR A O 1
ATOM 771 N N . SER A 1 97 ? 5.445 -1.023 9.495 1.00 94.00 97 SER A N 1
ATOM 772 C CA . SER A 1 97 ? 6.293 -2.213 9.610 1.00 94.00 97 SER A CA 1
ATOM 773 C C . SER A 1 97 ? 6.129 -3.107 8.385 1.00 94.00 97 SER A C 1
ATOM 775 O O . SER A 1 97 ? 7.123 -3.409 7.728 1.00 94.00 97 SER A O 1
ATOM 777 N N . GLU A 1 98 ? 4.888 -3.406 8.002 1.00 94.62 98 GLU A N 1
ATOM 778 C CA . GLU A 1 98 ? 4.579 -4.245 6.840 1.00 94.62 98 GLU A CA 1
ATOM 779 C C . GLU A 1 98 ? 5.111 -3.662 5.534 1.00 94.62 98 GLU A C 1
ATOM 781 O O . GLU A 1 98 ? 5.744 -4.359 4.751 1.00 94.62 98 GLU A O 1
ATOM 786 N N . ILE A 1 99 ? 4.973 -2.350 5.323 1.00 94.38 99 ILE A N 1
ATOM 787 C CA . ILE A 1 99 ? 5.569 -1.669 4.163 1.00 94.38 99 ILE A CA 1
ATOM 788 C C . ILE A 1 99 ? 7.091 -1.873 4.107 1.00 94.38 99 ILE A C 1
ATOM 790 O O . ILE A 1 99 ? 7.657 -2.057 3.027 1.00 94.38 99 ILE A O 1
ATOM 794 N N . ARG A 1 100 ? 7.774 -1.799 5.257 1.00 93.69 100 ARG A N 1
ATOM 795 C CA . ARG A 1 100 ? 9.233 -1.976 5.323 1.00 93.69 100 ARG A CA 1
ATOM 796 C C . ARG A 1 100 ? 9.632 -3.415 5.025 1.00 93.69 100 ARG A C 1
ATOM 798 O O . ARG A 1 100 ? 10.605 -3.605 4.299 1.00 93.69 100 ARG A O 1
ATOM 805 N N . MET A 1 101 ? 8.897 -4.391 5.558 1.00 95.00 101 MET A N 1
ATOM 806 C CA . MET A 1 101 ? 9.131 -5.808 5.269 1.00 95.00 101 MET A CA 1
ATOM 807 C C . MET A 1 101 ? 8.881 -6.108 3.791 1.00 95.00 101 MET A C 1
ATOM 809 O O . MET A 1 101 ? 9.773 -6.615 3.124 1.00 95.00 101 MET A O 1
ATOM 813 N N . ALA A 1 102 ? 7.755 -5.652 3.238 1.00 94.12 102 ALA A N 1
ATOM 814 C CA . ALA A 1 102 ? 7.418 -5.806 1.825 1.00 94.12 102 ALA A CA 1
ATOM 815 C C . ALA A 1 102 ? 8.498 -5.239 0.892 1.00 94.12 102 ALA A C 1
ATOM 817 O O . ALA A 1 102 ? 8.797 -5.819 -0.149 1.00 94.12 102 ALA A O 1
ATOM 818 N N . TYR A 1 103 ? 9.099 -4.100 1.258 1.00 92.50 103 TYR A N 1
ATOM 819 C CA . TYR A 1 103 ? 10.206 -3.517 0.501 1.00 92.50 103 TYR A CA 1
ATOM 820 C C . TYR A 1 103 ? 11.483 -4.365 0.584 1.00 92.50 103 TYR A C 1
ATOM 822 O O . TYR A 1 103 ? 12.161 -4.546 -0.428 1.00 92.50 103 TYR A O 1
ATOM 830 N N . ALA A 1 104 ? 11.809 -4.884 1.770 1.00 91.56 104 ALA A N 1
ATOM 831 C CA . ALA A 1 104 ? 12.975 -5.739 1.982 1.00 91.56 104 ALA A CA 1
ATOM 832 C C . ALA A 1 104 ? 12.847 -7.091 1.257 1.00 91.56 104 ALA A C 1
ATOM 834 O O . ALA A 1 104 ? 13.818 -7.540 0.654 1.00 91.56 104 ALA A O 1
ATOM 835 N N . ASP A 1 105 ? 11.644 -7.670 1.243 1.00 91.38 105 ASP A N 1
ATOM 836 C CA . ASP A 1 105 ? 11.313 -8.932 0.566 1.00 91.38 105 ASP A CA 1
ATOM 837 C C . ASP A 1 105 ? 10.907 -8.746 -0.907 1.00 91.38 105 ASP A C 1
ATOM 839 O O . ASP A 1 105 ? 10.418 -9.671 -1.566 1.00 91.38 105 ASP A O 1
ATOM 843 N N . SER A 1 106 ? 11.095 -7.541 -1.454 1.00 91.81 106 SER A N 1
ATOM 844 C CA . SER A 1 106 ? 10.675 -7.254 -2.820 1.00 91.81 106 SER A CA 1
ATOM 845 C C . SER A 1 106 ? 11.445 -8.094 -3.837 1.00 91.81 106 SER A C 1
ATOM 847 O O . SER A 1 106 ? 12.674 -8.154 -3.844 1.00 91.81 106 SER A O 1
ATOM 849 N N . THR A 1 107 ? 10.707 -8.741 -4.738 1.00 90.62 107 THR A N 1
ATOM 850 C CA . THR A 1 107 ? 11.286 -9.614 -5.770 1.00 90.62 107 THR A CA 1
ATOM 851 C C . THR A 1 107 ? 11.009 -9.025 -7.152 1.00 90.62 107 THR A C 1
ATOM 853 O O . THR A 1 107 ? 9.848 -8.721 -7.438 1.00 90.62 107 THR A O 1
ATOM 856 N N . PRO A 1 108 ? 12.015 -8.837 -8.026 1.00 87.81 108 PRO A N 1
ATOM 857 C CA . PRO A 1 108 ? 11.774 -8.377 -9.391 1.00 87.81 108 PRO A CA 1
ATOM 858 C C . PRO A 1 108 ? 10.951 -9.412 -10.173 1.00 87.81 108 PRO A C 1
ATOM 860 O O . PRO A 1 108 ? 11.177 -10.616 -10.060 1.00 87.81 108 PRO A O 1
ATOM 863 N N . VAL A 1 109 ? 9.999 -8.942 -10.975 1.00 84.19 109 VAL A N 1
ATOM 864 C CA . VAL A 1 109 ? 9.278 -9.755 -11.958 1.00 84.19 109 VAL A CA 1
ATOM 865 C C . VAL A 1 109 ? 10.153 -9.825 -13.210 1.00 84.19 109 VAL A C 1
ATOM 867 O O . VAL A 1 109 ? 10.425 -8.793 -13.821 1.00 84.19 109 VAL A O 1
ATOM 870 N N . GLY A 1 110 ? 10.641 -11.017 -13.556 1.00 62.03 110 GLY A N 1
ATOM 871 C CA . GLY A 1 110 ? 11.326 -11.255 -14.829 1.00 62.03 110 GLY A CA 1
ATOM 872 C C . GLY A 1 110 ? 10.322 -11.560 -15.941 1.00 62.03 110 GLY A C 1
ATOM 873 O O . GLY A 1 110 ? 9.363 -12.288 -15.690 1.00 62.03 110 GLY A O 1
ATOM 874 N N . ASP A 1 111 ? 10.544 -11.001 -17.137 1.00 48.94 111 ASP A N 1
ATOM 875 C CA . ASP A 1 111 ? 9.975 -11.512 -18.393 1.00 48.94 111 ASP A CA 1
ATOM 876 C C . ASP A 1 111 ? 10.446 -12.970 -18.556 1.00 48.94 111 ASP A C 1
ATOM 878 O O . ASP A 1 111 ? 11.651 -13.208 -18.683 1.00 48.94 111 ASP A O 1
ATOM 882 N N . ASP A 1 112 ? 9.515 -13.924 -18.473 1.00 48.00 112 ASP A N 1
ATOM 883 C CA . ASP A 1 112 ? 9.711 -15.303 -18.951 1.00 48.00 112 ASP A CA 1
ATOM 884 C C . ASP A 1 112 ? 9.710 -15.325 -20.490 1.00 48.00 112 ASP A C 1
ATOM 886 O O . ASP A 1 112 ? 8.848 -14.632 -21.086 1.00 48.00 112 ASP A O 1
#

Sequence (112 aa):
MTTAAVHRYPMFLAEEDWAVFREAVAAAYRRARSQPTRDALDRIDQALTGAAADAEPDGDELRYVIHLEEAAFKRLVDAVDRQLRKRGKDQVQRITSEIRMAYADSTPVGDD

Organism: NCBI:txid67267